Protein AF-A0A842K5V5-F1 (afdb_monomer_lite)

Sequence (93 aa):
MMRLLSAEFPDQFPFHRNWKTTDTHPVYWSLSATHDHVVPLSHGGDPLDAGNIVTACWPCNSRKSGLLLDDVGFNFPENVDALHEKRSPCSGR

Secondary structure (DSSP, 8-state):
-HHHHHHH-TTTS---TT--GGGS-THHHHS-EEEEESS-GGGT--SS-GGGEEEEEHHHHHHHTTS-HHHHT----S-GGGGTTS--GGG--

Radius of gyration: 15.39 Å; chains: 1; bounding box: 34×28×40 Å

Folds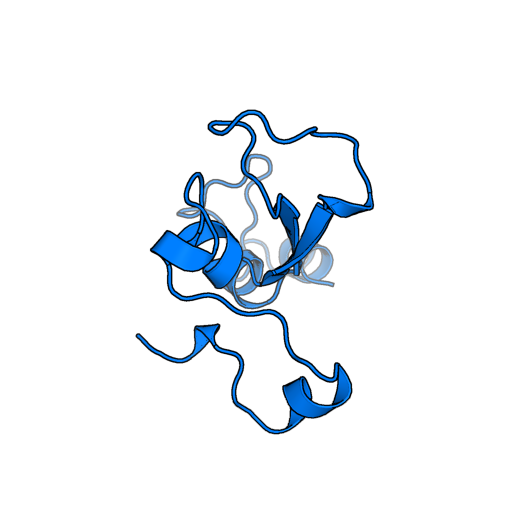eek 3Di:
DLVVCCVVPVPQANDDPVCPVVRGHPCCQQPDKDKAFQQAVVNVGDPPPPVRIDIDRNLVRVQCPNHHCVVSVHDDPPDPVVCVVDPHPSPDD

Structure (mmCIF, N/CA/C/O backbone):
data_AF-A0A842K5V5-F1
#
_entry.id   AF-A0A842K5V5-F1
#
loop_
_atom_site.group_PDB
_atom_site.id
_atom_site.type_symbol
_atom_site.label_atom_id
_atom_site.label_alt_id
_atom_site.label_comp_id
_atom_site.label_asym_id
_atom_site.label_entity_id
_atom_site.label_seq_id
_atom_site.pdb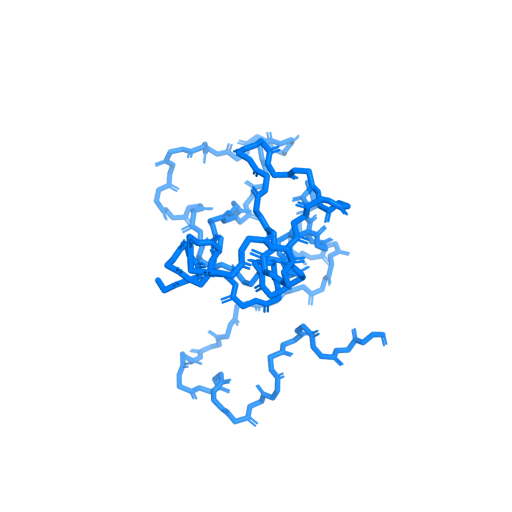x_PDB_ins_code
_atom_site.Cartn_x
_atom_site.Cartn_y
_atom_site.Cartn_z
_atom_site.occupancy
_atom_site.B_iso_or_equiv
_atom_site.auth_seq_id
_atom_site.auth_comp_id
_atom_site.auth_asym_id
_atom_site.auth_atom_id
_atom_site.pdbx_PDB_model_num
ATOM 1 N N . MET A 1 1 ? -15.533 5.321 3.611 1.00 76.75 1 MET A N 1
ATOM 2 C CA . MET A 1 1 ? -16.373 4.386 4.391 1.00 76.75 1 MET A CA 1
ATOM 3 C C . MET A 1 1 ? -15.744 4.033 5.741 1.00 76.75 1 MET A C 1
ATOM 5 O O . MET A 1 1 ? -16.268 4.482 6.744 1.00 76.75 1 MET A O 1
ATOM 9 N N . MET A 1 2 ? -14.595 3.343 5.800 1.00 90.19 2 MET A N 1
ATOM 10 C CA . MET A 1 2 ? -14.021 2.831 7.068 1.00 90.19 2 MET A CA 1
ATOM 11 C C . MET A 1 2 ? -13.770 3.888 8.161 1.00 90.19 2 MET A C 1
ATOM 13 O O . MET A 1 2 ? -14.030 3.635 9.330 1.00 90.19 2 MET A O 1
ATOM 17 N N . ARG A 1 3 ? -13.358 5.106 7.786 1.00 91.19 3 ARG A N 1
ATOM 18 C CA . ARG A 1 3 ? -13.164 6.218 8.736 1.00 91.19 3 ARG A CA 1
ATOM 19 C C . ARG A 1 3 ? -14.434 6.637 9.480 1.00 91.19 3 ARG A C 1
ATOM 21 O O . ARG A 1 3 ? -14.324 7.089 10.610 1.00 91.19 3 ARG A O 1
ATOM 28 N N . LEU A 1 4 ? -15.605 6.487 8.858 1.00 94.44 4 LEU A N 1
ATOM 29 C CA . LEU A 1 4 ? -16.886 6.781 9.504 1.00 94.44 4 LEU A CA 1
ATOM 30 C C . LEU A 1 4 ? -17.194 5.736 10.578 1.00 94.44 4 LEU A C 1
ATOM 32 O O . LEU A 1 4 ? -17.584 6.098 11.677 1.00 94.44 4 LEU A O 1
ATOM 36 N N . LEU A 1 5 ? -16.923 4.458 10.295 1.00 95.19 5 LEU A N 1
ATOM 37 C CA . LEU A 1 5 ? -17.075 3.383 11.279 1.00 95.19 5 LEU A CA 1
ATOM 38 C C . LEU A 1 5 ? -16.151 3.583 12.482 1.00 95.19 5 LEU A C 1
ATOM 40 O O . LEU A 1 5 ? -16.586 3.393 13.606 1.00 95.19 5 LEU A O 1
ATOM 44 N N . SER A 1 6 ? -14.907 4.023 12.267 1.00 96.00 6 SER A N 1
ATOM 45 C CA . SER A 1 6 ? -13.999 4.354 13.376 1.00 96.00 6 SER A CA 1
ATOM 46 C C . SER A 1 6 ? -14.436 5.574 14.182 1.00 96.00 6 SER A C 1
ATOM 48 O O . SER A 1 6 ? -14.076 5.678 15.348 1.00 96.00 6 SER A O 1
ATOM 50 N N . ALA A 1 7 ? -15.149 6.518 13.562 1.00 95.19 7 ALA A N 1
ATOM 51 C CA . ALA A 1 7 ? -15.674 7.686 14.262 1.00 95.19 7 ALA A CA 1
ATOM 52 C C . ALA A 1 7 ? -16.893 7.323 15.123 1.00 95.19 7 ALA A C 1
ATOM 54 O O . ALA A 1 7 ? -17.015 7.833 16.230 1.00 95.19 7 ALA A O 1
ATOM 55 N N . GLU A 1 8 ? -17.752 6.431 14.625 1.00 97.81 8 GLU A N 1
ATOM 56 C CA . GLU A 1 8 ? -18.964 5.987 15.322 1.00 97.81 8 GLU A CA 1
ATOM 57 C C . GLU A 1 8 ? -18.674 4.921 16.394 1.00 97.81 8 GLU A C 1
ATOM 59 O O . GLU A 1 8 ? -19.251 4.944 17.477 1.00 97.81 8 GLU A O 1
ATOM 64 N N . PHE A 1 9 ? -17.748 3.999 16.114 1.00 96.88 9 PHE A N 1
ATOM 65 C CA . PHE A 1 9 ? -17.432 2.840 16.957 1.00 96.88 9 PHE A CA 1
ATOM 66 C C . PHE A 1 9 ? -15.918 2.732 17.214 1.00 96.88 9 PHE A C 1
ATOM 68 O O . PHE A 1 9 ? -15.274 1.798 16.727 1.00 96.88 9 PHE A O 1
ATOM 75 N N . PRO A 1 10 ? -15.302 3.680 17.941 1.00 95.38 10 PRO A N 1
ATOM 76 C CA . PRO A 1 10 ? -13.845 3.745 1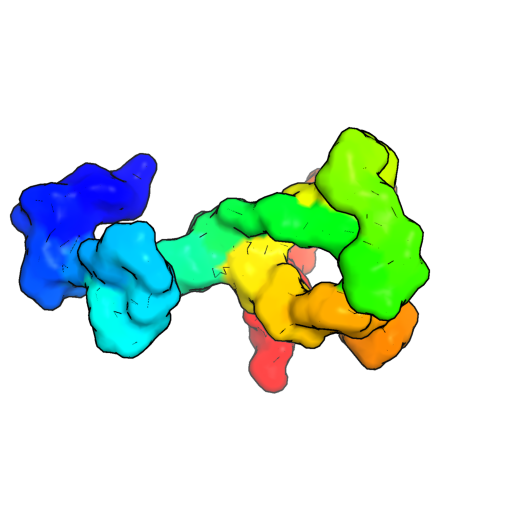8.086 1.00 95.38 10 PRO A CA 1
ATOM 77 C C . PRO A 1 10 ? -13.234 2.536 18.810 1.00 95.38 10 PRO A C 1
ATOM 79 O O . PRO A 1 10 ? -12.129 2.125 18.457 1.00 95.38 10 PRO A O 1
ATOM 82 N N . ASP A 1 11 ? -13.949 1.935 19.766 1.00 95.94 11 ASP A N 1
ATOM 83 C CA . ASP A 1 11 ? -13.449 0.789 20.537 1.00 95.94 11 ASP A CA 1
ATOM 84 C C . ASP A 1 11 ? -13.518 -0.522 19.737 1.00 95.94 11 ASP A C 1
ATOM 86 O O . ASP A 1 11 ? -12.636 -1.374 19.835 1.00 95.94 11 ASP A O 1
ATOM 90 N N . GLN A 1 12 ? -14.561 -0.690 18.917 1.00 96.12 12 GLN A N 1
ATOM 91 C CA . GLN A 1 12 ? -14.786 -1.892 18.107 1.00 96.12 12 GLN A CA 1
ATOM 92 C C . GLN A 1 12 ? -14.100 -1.810 16.742 1.00 96.12 12 GLN A C 1
ATOM 94 O O . GLN A 1 12 ? -13.725 -2.834 16.173 1.00 96.12 12 GLN A O 1
ATOM 99 N N . PHE A 1 13 ? -13.941 -0.602 16.201 1.00 96.38 13 PHE A N 1
ATOM 100 C CA . PHE A 1 13 ? -13.384 -0.351 14.877 1.00 96.38 13 PHE A CA 1
ATOM 101 C C . PHE A 1 13 ? -12.243 0.683 14.940 1.00 96.38 13 PHE A C 1
ATOM 103 O O . PHE A 1 13 ? -12.304 1.736 14.292 1.00 96.38 13 PHE A O 1
ATOM 110 N N . PRO A 1 14 ? -11.172 0.403 15.708 1.00 96.31 14 PRO A N 1
ATOM 111 C CA . PRO A 1 14 ? -10.118 1.374 15.963 1.00 96.31 14 PRO A CA 1
ATOM 112 C C . PRO A 1 14 ? -9.363 1.754 14.688 1.00 96.31 14 PRO A C 1
ATOM 114 O O . PRO A 1 14 ? -9.220 0.967 13.747 1.00 96.31 14 PRO A O 1
ATOM 117 N N . PHE A 1 15 ? -8.842 2.977 14.663 1.00 94.50 15 PHE A N 1
ATOM 118 C CA . PHE A 1 15 ? -7.954 3.446 13.608 1.00 94.50 15 PHE A CA 1
ATOM 119 C C . PHE A 1 15 ? -6.828 4.297 14.187 1.00 94.50 15 PHE A C 1
ATOM 121 O O . PHE A 1 15 ? -7.074 5.327 14.817 1.00 94.50 15 PHE A O 1
ATOM 128 N N . HIS A 1 16 ? -5.585 3.922 13.891 1.00 93.81 16 HIS A N 1
ATOM 129 C CA . HIS A 1 16 ? -4.415 4.685 14.299 1.00 93.81 16 HIS A CA 1
ATOM 130 C C . HIS A 1 16 ? -3.954 5.636 13.185 1.00 93.81 16 HIS A C 1
ATOM 132 O O . HIS A 1 16 ? -3.677 5.209 12.064 1.00 93.81 16 HIS A O 1
ATOM 138 N N . ARG A 1 17 ? -3.781 6.933 13.492 1.00 89.12 17 ARG A N 1
ATOM 139 C CA . ARG A 1 17 ? -3.397 7.972 12.506 1.00 89.12 17 ARG A CA 1
ATOM 140 C C . ARG A 1 17 ? -2.126 7.648 11.725 1.00 89.12 17 ARG A C 1
ATOM 142 O O . ARG A 1 17 ? -2.057 7.957 10.541 1.00 89.12 17 ARG A O 1
ATOM 149 N N . ASN A 1 18 ? -1.174 6.995 12.384 1.00 90.19 18 ASN A N 1
ATOM 150 C CA . ASN A 1 18 ? 0.113 6.615 11.801 1.00 90.19 18 ASN A CA 1
ATOM 151 C C . ASN A 1 18 ? 0.162 5.129 11.405 1.00 90.19 18 ASN A C 1
ATOM 153 O O . ASN A 1 18 ? 1.233 4.538 11.408 1.00 90.19 18 ASN A O 1
ATOM 157 N N . TRP A 1 19 ? -0.994 4.509 11.143 1.00 84.81 19 TRP A N 1
ATOM 158 C CA . TRP A 1 19 ? -1.093 3.146 10.608 1.00 84.81 19 TRP A CA 1
ATOM 159 C C . TRP A 1 19 ? -0.398 2.069 11.458 1.00 84.81 19 TRP A C 1
ATOM 161 O O . TRP A 1 19 ? 0.205 1.126 10.949 1.00 84.81 19 TRP A O 1
ATOM 171 N N . LYS A 1 20 ? -0.482 2.191 12.787 1.00 91.81 20 LYS A N 1
ATOM 172 C CA . LYS A 1 20 ? -0.019 1.130 13.678 1.00 91.81 20 LYS A CA 1
ATOM 173 C C . LYS A 1 20 ? -1.005 -0.029 13.564 1.00 91.81 20 LYS A C 1
ATOM 175 O O . LYS A 1 20 ? -2.140 0.077 14.027 1.00 91.81 20 LYS A O 1
ATOM 180 N N . THR A 1 21 ? -0.587 -1.100 12.895 1.00 87.31 21 THR A N 1
ATOM 181 C CA . THR A 1 21 ? -1.455 -2.233 12.535 1.00 87.31 21 THR A CA 1
ATOM 182 C C . THR A 1 21 ? -2.032 -2.935 13.759 1.00 87.31 21 THR A C 1
ATOM 184 O O . THR A 1 21 ? -3.188 -3.330 13.729 1.00 87.31 21 THR A O 1
ATOM 187 N N . THR A 1 22 ? -1.289 -3.008 14.867 1.00 92.25 22 THR A N 1
ATOM 188 C CA . THR A 1 22 ? -1.785 -3.567 16.140 1.00 92.25 22 THR A CA 1
ATOM 189 C C . THR A 1 22 ? -2.929 -2.763 16.758 1.00 92.25 22 THR A C 1
ATOM 191 O O . THR A 1 22 ? -3.696 -3.307 17.544 1.00 92.25 22 THR A O 1
ATOM 194 N N . ASP A 1 23 ? -3.048 -1.485 16.393 1.00 94.50 23 ASP A N 1
ATOM 195 C CA . ASP A 1 23 ? -3.987 -0.523 16.977 1.00 94.50 23 ASP A CA 1
ATOM 196 C C . ASP A 1 23 ? -5.017 -0.056 15.924 1.00 94.50 23 ASP A C 1
ATOM 198 O O . ASP A 1 23 ? -5.663 0.981 16.072 1.00 94.50 23 ASP A O 1
ATOM 202 N N . THR A 1 24 ? -5.132 -0.780 14.808 1.00 94.69 24 THR A N 1
ATOM 203 C CA . THR A 1 24 ? -6.040 -0.472 13.698 1.00 94.69 24 THR A CA 1
ATOM 204 C C . THR A 1 24 ? -6.864 -1.709 13.368 1.00 94.69 24 THR A C 1
ATOM 206 O O . THR A 1 24 ? -6.351 -2.824 13.364 1.00 94.69 24 THR A O 1
ATOM 209 N N . HIS A 1 25 ? -8.149 -1.531 13.071 1.00 95.00 25 HIS A N 1
ATOM 210 C CA . HIS A 1 25 ? -9.026 -2.648 12.756 1.00 95.00 25 HIS A CA 1
ATOM 211 C C . HIS A 1 25 ? -8.573 -3.365 11.461 1.00 95.00 25 HIS A C 1
ATOM 213 O O . HIS A 1 25 ? -8.362 -2.690 10.447 1.00 95.00 25 HIS A O 1
ATOM 219 N N . PRO A 1 26 ? -8.506 -4.714 11.418 1.00 91.81 26 PRO A N 1
ATOM 220 C CA . PRO A 1 26 ? -7.944 -5.454 10.281 1.00 91.81 26 PRO A CA 1
ATOM 221 C C . PRO A 1 26 ? -8.594 -5.228 8.922 1.00 91.81 26 PRO A C 1
ATOM 223 O O . PRO A 1 26 ? -7.977 -5.415 7.871 1.00 91.81 26 PRO A O 1
ATOM 226 N N . VAL A 1 27 ? -9.848 -4.791 8.927 1.00 91.56 27 VAL A N 1
ATOM 227 C CA . VAL A 1 27 ? -10.578 -4.423 7.710 1.00 91.56 27 VAL A CA 1
ATOM 228 C C . VAL A 1 27 ? -9.877 -3.303 6.936 1.00 91.56 27 VAL A C 1
ATOM 230 O O . VAL A 1 27 ? -9.932 -3.309 5.706 1.00 91.56 27 VAL A O 1
ATOM 233 N N . TYR A 1 28 ? -9.168 -2.390 7.613 1.00 90.44 28 TYR A N 1
ATOM 234 C CA . TYR A 1 28 ? -8.436 -1.316 6.940 1.00 90.44 28 TYR A CA 1
ATOM 235 C C . TYR A 1 28 ? -7.388 -1.835 5.966 1.00 90.44 28 TYR A C 1
ATOM 237 O O . TYR A 1 28 ? -7.243 -1.247 4.905 1.00 90.44 28 TYR A O 1
ATOM 245 N N . TRP A 1 29 ? -6.682 -2.920 6.264 1.00 86.44 29 TRP A N 1
ATOM 246 C CA . TRP A 1 29 ? -5.750 -3.497 5.294 1.00 86.44 29 TRP A CA 1
ATOM 247 C C . TRP A 1 29 ? -6.376 -4.636 4.492 1.00 86.44 29 TRP A C 1
ATOM 249 O O . TRP A 1 29 ? -5.996 -4.872 3.357 1.00 86.44 29 TRP A O 1
ATOM 259 N N . SER A 1 30 ? -7.392 -5.317 5.010 1.00 85.88 30 SER A N 1
ATOM 260 C CA . SER A 1 30 ? -7.997 -6.432 4.272 1.00 85.88 30 SER A CA 1
ATOM 261 C C . SER A 1 30 ? -8.842 -5.968 3.078 1.00 85.88 30 SER A C 1
ATOM 263 O O . SER A 1 30 ? -8.956 -6.707 2.105 1.00 85.88 30 SER A O 1
ATOM 265 N N . LEU A 1 31 ? -9.421 -4.758 3.138 1.00 85.44 31 LEU A N 1
ATOM 266 C CA . LEU A 1 31 ? -10.357 -4.241 2.126 1.00 85.44 31 LEU A CA 1
ATOM 267 C C . LEU A 1 31 ? -9.942 -2.905 1.486 1.00 85.44 31 LEU A C 1
ATOM 269 O O . LEU A 1 31 ? -10.688 -2.386 0.657 1.00 85.44 31 LEU A O 1
ATOM 273 N N . SER A 1 32 ? -8.798 -2.319 1.853 1.00 84.31 32 SER A N 1
ATOM 274 C CA . SER A 1 32 ? -8.348 -1.077 1.208 1.00 84.31 32 SER A CA 1
ATOM 275 C C . SER A 1 32 ? -7.505 -1.352 -0.028 1.00 84.31 32 SER A C 1
ATOM 277 O O . SER A 1 32 ? -6.628 -2.220 -0.031 1.00 84.31 32 SER A O 1
ATOM 279 N N . ALA A 1 33 ? -7.741 -0.541 -1.054 1.00 88.88 33 ALA A N 1
ATOM 280 C CA . ALA A 1 33 ? -6.825 -0.385 -2.168 1.00 88.88 33 ALA A CA 1
ATOM 281 C C . ALA A 1 33 ? -5.609 0.449 -1.738 1.00 88.88 33 ALA A C 1
ATOM 283 O O . ALA A 1 33 ? -5.718 1.376 -0.930 1.00 88.88 33 ALA A O 1
ATOM 284 N N . THR A 1 34 ? -4.454 0.114 -2.295 1.00 90.81 34 THR A N 1
ATOM 285 C CA . THR A 1 34 ? -3.187 0.823 -2.111 1.00 90.81 34 THR A CA 1
ATOM 286 C C . THR A 1 34 ? -2.565 1.116 -3.468 1.00 90.81 34 THR A C 1
ATOM 288 O O . THR A 1 34 ? -2.871 0.433 -4.444 1.00 90.81 34 THR A O 1
ATOM 291 N N . HIS A 1 35 ? -1.693 2.118 -3.515 1.00 93.81 35 HIS A N 1
ATOM 292 C CA . HIS A 1 35 ? -0.800 2.324 -4.649 1.00 93.81 35 HIS A CA 1
ATOM 293 C C . HIS A 1 35 ? 0.466 1.500 -4.406 1.00 93.81 35 HIS A C 1
ATOM 295 O O . HIS A 1 35 ? 0.989 1.508 -3.288 1.00 93.81 35 HIS A O 1
ATOM 301 N N . ASP A 1 36 ? 0.930 0.787 -5.424 1.00 95.00 36 ASP A N 1
ATOM 302 C CA . ASP A 1 36 ? 2.195 0.052 -5.410 1.00 95.00 36 ASP A CA 1
ATOM 303 C C . ASP A 1 36 ? 2.966 0.341 -6.702 1.00 95.00 36 ASP A C 1
ATOM 305 O O . ASP A 1 36 ? 2.364 0.646 -7.736 1.00 95.00 36 ASP A O 1
ATOM 309 N N . HIS A 1 37 ? 4.291 0.254 -6.635 1.00 95.81 37 HIS A N 1
ATOM 310 C CA . HIS A 1 37 ? 5.163 0.448 -7.786 1.00 95.81 37 HIS A CA 1
ATOM 311 C C . HIS A 1 37 ? 5.466 -0.884 -8.471 1.00 95.81 37 HIS A C 1
ATOM 313 O O . HIS A 1 37 ? 5.892 -1.819 -7.798 1.00 95.81 37 HIS A O 1
ATOM 319 N N . VAL A 1 38 ? 5.305 -0.980 -9.792 1.00 95.62 38 VAL A N 1
ATOM 320 C CA . VAL A 1 38 ? 5.628 -2.189 -10.578 1.00 95.62 38 VAL A CA 1
ATOM 321 C C . VAL A 1 38 ? 7.102 -2.557 -10.408 1.00 95.62 38 VAL A C 1
ATOM 323 O O . VAL A 1 38 ? 7.427 -3.686 -10.038 1.00 95.62 38 VAL A O 1
ATOM 326 N N . VAL A 1 39 ? 7.977 -1.571 -10.604 1.00 96.88 39 VAL A N 1
ATOM 327 C CA . VAL A 1 39 ? 9.396 -1.596 -10.258 1.00 96.88 39 VAL A CA 1
ATOM 328 C C . VAL A 1 39 ? 9.568 -0.850 -8.932 1.00 96.88 39 VAL A C 1
ATOM 330 O O . VAL A 1 39 ? 9.338 0.363 -8.883 1.00 96.88 39 VAL A O 1
ATOM 333 N N . PRO A 1 40 ? 9.971 -1.533 -7.848 1.00 96.88 40 PRO A N 1
ATOM 334 C CA . PRO A 1 40 ? 10.159 -0.900 -6.550 1.00 96.88 40 PRO A CA 1
ATOM 335 C C . PRO A 1 40 ? 11.216 0.206 -6.571 1.00 96.88 40 PRO A C 1
ATOM 337 O O . PRO A 1 40 ? 12.202 0.139 -7.308 1.00 96.88 40 PRO A O 1
ATOM 340 N N . LEU A 1 41 ? 11.078 1.177 -5.665 1.00 96.75 41 LEU A N 1
ATOM 341 C CA . LEU A 1 41 ? 12.066 2.251 -5.491 1.00 96.75 41 LEU A CA 1
ATOM 342 C C . LEU A 1 41 ? 13.463 1.711 -5.142 1.00 96.75 41 LEU A C 1
ATOM 344 O O . LEU A 1 41 ? 14.467 2.246 -5.601 1.00 96.75 41 LEU A O 1
ATOM 348 N N . SER A 1 42 ? 13.537 0.615 -4.377 1.00 96.56 42 SER A N 1
ATOM 349 C CA . SER A 1 42 ? 14.792 -0.088 -4.062 1.00 96.56 42 SER A CA 1
ATOM 350 C C . SER A 1 42 ? 15.503 -0.655 -5.295 1.00 96.56 42 SER A C 1
ATOM 352 O O . SER A 1 42 ? 16.707 -0.888 -5.241 1.00 96.56 42 SER A O 1
ATOM 354 N N . HIS A 1 43 ? 14.778 -0.841 -6.400 1.00 96.56 43 HIS A N 1
ATOM 355 C CA . HIS A 1 43 ? 15.293 -1.277 -7.698 1.00 96.56 43 HIS A CA 1
ATOM 356 C C . HIS A 1 43 ? 15.416 -0.120 -8.704 1.00 96.56 43 HIS A C 1
ATOM 358 O O . HIS A 1 43 ? 15.595 -0.356 -9.896 1.00 96.56 43 HIS A O 1
ATOM 364 N N . GLY A 1 44 ? 15.336 1.132 -8.239 1.00 97.12 44 GLY A N 1
ATOM 365 C CA . GLY A 1 44 ? 15.477 2.317 -9.086 1.00 97.12 44 GLY A CA 1
ATOM 366 C C . GLY A 1 44 ? 14.230 2.670 -9.899 1.00 97.12 44 GLY A C 1
ATOM 367 O O . GLY A 1 44 ? 14.343 3.434 -10.853 1.00 97.12 44 GLY A O 1
ATOM 368 N N . GLY A 1 45 ? 13.056 2.135 -9.546 1.00 96.81 45 GLY A N 1
ATOM 369 C CA . GLY A 1 45 ? 11.796 2.550 -10.161 1.00 96.81 45 GLY A CA 1
ATOM 370 C C . GLY A 1 45 ? 11.500 4.033 -9.922 1.00 96.81 45 GLY A C 1
ATOM 371 O O . GLY A 1 45 ? 11.767 4.558 -8.839 1.00 96.81 45 GLY A O 1
ATOM 372 N N . ASP A 1 46 ? 10.935 4.708 -10.925 1.00 97.25 46 ASP A N 1
ATOM 373 C CA . ASP A 1 46 ? 10.545 6.116 -10.811 1.00 97.25 46 ASP A CA 1
ATOM 374 C C . ASP A 1 46 ? 9.304 6.243 -9.902 1.00 97.25 46 ASP A C 1
ATOM 376 O O . ASP A 1 46 ? 8.283 5.594 -10.169 1.00 97.25 46 ASP A O 1
ATOM 380 N N . PRO A 1 47 ? 9.363 7.047 -8.819 1.00 95.44 47 PRO A N 1
ATOM 381 C CA . PRO A 1 47 ? 8.246 7.221 -7.899 1.00 95.44 47 PRO A CA 1
ATOM 382 C C . PRO A 1 47 ? 7.039 7.950 -8.497 1.00 95.44 47 PRO A C 1
ATOM 384 O O . PRO A 1 47 ? 5.955 7.838 -7.920 1.00 95.44 47 PRO A O 1
ATOM 387 N N . LEU A 1 48 ? 7.220 8.718 -9.576 1.00 96.50 48 LEU A N 1
ATOM 388 C CA . LEU A 1 48 ? 6.204 9.587 -10.178 1.00 96.50 48 LEU A CA 1
ATOM 389 C C . LEU A 1 48 ? 5.752 9.124 -11.567 1.00 96.50 48 LEU A C 1
ATOM 391 O O . LEU A 1 48 ? 4.813 9.702 -12.116 1.00 96.50 48 LEU A O 1
ATOM 395 N N . ASP A 1 49 ? 6.382 8.093 -12.128 1.00 97.25 49 ASP A N 1
ATOM 396 C CA . ASP A 1 49 ? 5.949 7.514 -13.394 1.00 97.25 49 ASP A CA 1
ATOM 397 C C . ASP A 1 49 ? 4.584 6.832 -13.235 1.00 97.25 49 ASP A C 1
ATOM 399 O O . ASP A 1 49 ? 4.434 5.827 -12.539 1.00 97.25 49 ASP A O 1
ATOM 403 N N . ALA A 1 50 ? 3.577 7.368 -13.925 1.00 95.31 50 ALA A N 1
ATOM 404 C CA . ALA A 1 50 ? 2.226 6.823 -13.925 1.00 95.31 50 ALA A CA 1
ATOM 405 C C . ALA A 1 50 ? 2.163 5.389 -14.480 1.00 95.31 50 ALA A C 1
ATOM 407 O O . ALA A 1 50 ? 1.301 4.624 -14.056 1.00 95.31 50 ALA A O 1
ATOM 408 N N . GLY A 1 51 ? 3.070 5.006 -15.388 1.00 94.75 51 GLY A N 1
ATOM 409 C CA . GLY A 1 51 ? 3.177 3.631 -15.887 1.00 94.75 51 GLY A CA 1
ATOM 410 C C . GLY A 1 51 ? 3.739 2.655 -14.850 1.00 94.75 51 GLY A C 1
ATOM 411 O O . GLY A 1 51 ? 3.480 1.455 -14.923 1.00 94.75 51 GLY A O 1
ATOM 412 N N . ASN A 1 52 ? 4.462 3.174 -13.856 1.00 95.69 52 ASN A N 1
ATOM 413 C CA . ASN A 1 52 ? 5.039 2.402 -12.767 1.00 95.69 52 ASN A CA 1
ATOM 414 C C . ASN A 1 52 ? 4.118 2.323 -11.540 1.00 95.69 52 ASN A C 1
ATOM 416 O O . ASN A 1 52 ? 4.417 1.561 -10.632 1.00 95.69 52 ASN A O 1
ATOM 420 N N . ILE A 1 53 ? 3.011 3.072 -11.474 1.00 95.44 53 ILE A N 1
ATOM 421 C CA . ILE A 1 53 ? 2.109 3.098 -10.311 1.00 95.44 53 ILE A CA 1
ATOM 422 C C . ILE A 1 53 ? 0.820 2.344 -10.633 1.00 95.44 53 ILE A C 1
ATOM 424 O O . ILE A 1 53 ? 0.062 2.720 -11.525 1.00 95.44 53 ILE A O 1
ATOM 428 N N . VAL A 1 54 ? 0.526 1.306 -9.853 1.00 93.12 54 VAL A N 1
ATOM 429 C CA . VAL A 1 54 ? -0.667 0.467 -10.022 1.00 93.12 54 VAL A CA 1
ATOM 430 C C . VAL A 1 54 ? -1.498 0.405 -8.745 1.00 93.12 54 VAL A C 1
ATOM 432 O O . VAL A 1 54 ? -1.024 0.679 -7.643 1.00 93.12 54 VAL A O 1
ATOM 435 N N . THR A 1 55 ? -2.771 0.034 -8.891 1.00 91.50 55 THR A N 1
ATOM 436 C CA . THR A 1 55 ? -3.649 -0.240 -7.746 1.00 91.50 55 THR A CA 1
ATOM 437 C C . THR A 1 55 ? -3.491 -1.693 -7.301 1.00 91.50 55 THR A C 1
ATOM 439 O O . THR A 1 55 ? -3.616 -2.604 -8.117 1.00 91.50 55 THR A O 1
ATOM 442 N N . ALA A 1 56 ? -3.280 -1.924 -6.005 1.00 90.06 56 ALA A N 1
ATOM 443 C CA . ALA A 1 56 ? -3.134 -3.257 -5.418 1.00 90.06 56 ALA A CA 1
ATOM 444 C C . ALA A 1 56 ? -3.926 -3.416 -4.106 1.00 90.06 56 ALA A C 1
ATOM 446 O O . ALA A 1 56 ? -4.070 -2.461 -3.335 1.00 90.06 56 ALA A O 1
ATOM 447 N N . CYS A 1 57 ? -4.392 -4.642 -3.812 1.00 88.69 57 CYS A N 1
ATOM 448 C CA . CYS A 1 57 ? -4.851 -5.016 -2.462 1.00 88.69 57 CYS A CA 1
ATOM 449 C C . CYS A 1 57 ? -3.663 -4.848 -1.491 1.00 88.69 57 CYS A C 1
ATOM 451 O O . CYS A 1 57 ? -2.530 -5.173 -1.861 1.00 88.69 57 CYS A O 1
ATOM 453 N N . TRP A 1 58 ? -3.884 -4.376 -0.257 1.00 88.69 58 TRP A N 1
ATOM 454 C CA . TRP A 1 58 ? -2.782 -4.250 0.713 1.00 88.69 58 TRP A CA 1
ATOM 455 C C . TRP A 1 58 ? -2.024 -5.574 0.934 1.00 88.69 58 TRP A C 1
ATOM 457 O O . TRP A 1 58 ? -0.800 -5.522 0.975 1.00 88.69 58 TRP A O 1
ATOM 467 N N . PRO A 1 59 ? -2.665 -6.766 1.001 1.00 88.12 59 PRO A N 1
ATOM 468 C CA . PRO A 1 59 ? -1.922 -8.027 1.079 1.00 88.12 59 PRO A CA 1
ATOM 469 C C . PRO A 1 59 ? -0.955 -8.271 -0.089 1.00 88.12 59 PRO A C 1
ATOM 471 O O . PRO A 1 59 ? 0.154 -8.743 0.139 1.00 88.12 59 PRO A O 1
ATOM 474 N N . CYS A 1 60 ? -1.337 -7.933 -1.326 1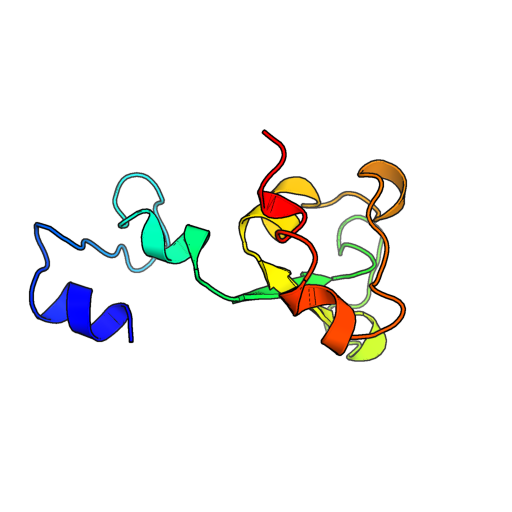.00 90.12 60 CYS A N 1
ATOM 475 C CA . CYS A 1 60 ? -0.457 -8.061 -2.490 1.00 90.12 60 CYS A CA 1
ATOM 476 C C . CYS A 1 60 ? 0.703 -7.073 -2.405 1.00 90.12 60 CYS A C 1
ATOM 478 O O . CYS A 1 60 ? 1.849 -7.486 -2.558 1.00 90.12 60 CYS A O 1
ATOM 480 N N . ASN A 1 61 ? 0.412 -5.806 -2.098 1.00 92.75 61 ASN A N 1
ATOM 481 C CA . ASN A 1 61 ? 1.435 -4.779 -1.913 1.00 92.75 61 ASN A CA 1
ATOM 482 C C . ASN A 1 61 ? 2.422 -5.186 -0.804 1.00 92.75 61 ASN A C 1
ATOM 484 O O . ASN A 1 61 ? 3.625 -5.223 -1.019 1.00 92.75 61 ASN A O 1
ATOM 488 N N . SER A 1 62 ? 1.923 -5.625 0.355 1.00 90.75 62 SER A N 1
ATOM 489 C CA . SER A 1 62 ? 2.765 -6.083 1.464 1.00 90.75 62 SER A CA 1
ATOM 490 C C . SER A 1 62 ? 3.575 -7.337 1.130 1.00 90.75 62 SER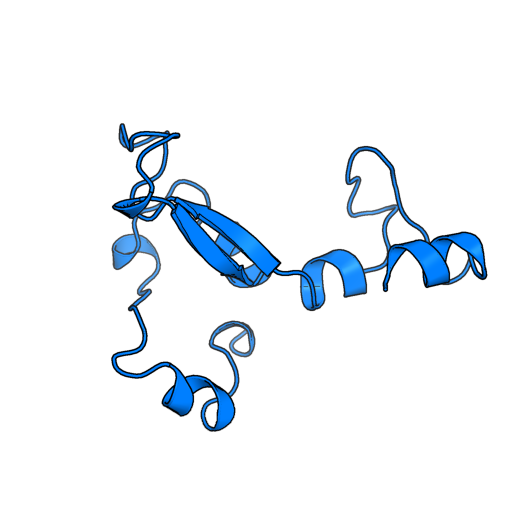 A C 1
ATOM 492 O O . SER A 1 62 ? 4.684 -7.476 1.642 1.00 90.75 62 SER A O 1
ATOM 494 N N . ARG A 1 63 ? 3.035 -8.261 0.323 1.00 92.44 63 ARG A N 1
ATOM 495 C CA . ARG A 1 63 ? 3.750 -9.470 -0.110 1.00 92.44 63 ARG A CA 1
ATOM 496 C C . ARG A 1 63 ? 4.847 -9.147 -1.123 1.00 92.44 63 ARG A C 1
ATOM 498 O O . ARG A 1 63 ? 5.918 -9.734 -1.024 1.00 92.44 63 ARG A O 1
ATOM 505 N N . LYS A 1 64 ? 4.589 -8.245 -2.075 1.00 94.81 64 LYS A N 1
ATOM 506 C CA . LYS A 1 64 ? 5.599 -7.788 -3.036 1.00 94.81 64 LYS A CA 1
ATOM 507 C C . LYS A 1 64 ? 6.656 -6.936 -2.343 1.00 94.81 64 LYS A C 1
ATOM 509 O O . LYS A 1 64 ? 7.843 -7.214 -2.462 1.00 94.81 64 LYS A O 1
ATOM 514 N N . SER A 1 65 ? 6.233 -5.939 -1.569 1.00 94.25 65 SER A N 1
ATOM 515 C CA . SER A 1 65 ? 7.121 -5.017 -0.867 1.00 94.25 65 SER A CA 1
ATOM 516 C C . SER A 1 65 ? 8.157 -4.435 -1.849 1.00 94.25 65 SER A C 1
ATOM 518 O O . SER A 1 65 ? 7.797 -3.941 -2.920 1.00 94.25 65 SER A O 1
ATOM 520 N N . GLY A 1 66 ? 9.442 -4.523 -1.511 1.00 95.75 66 GLY A N 1
ATOM 521 C CA . GLY A 1 66 ? 10.559 -4.102 -2.351 1.00 95.75 66 GLY A CA 1
ATOM 522 C C . GLY A 1 66 ? 11.017 -5.106 -3.416 1.00 95.75 66 GLY A C 1
ATOM 523 O O . GLY A 1 66 ? 12.075 -4.867 -3.987 1.00 95.75 66 GLY A O 1
ATOM 524 N N . LEU A 1 67 ? 10.292 -6.205 -3.651 1.00 96.56 67 LEU A N 1
ATOM 525 C CA . LEU A 1 67 ? 10.641 -7.247 -4.627 1.00 96.56 67 LEU A CA 1
ATOM 526 C C . LEU A 1 67 ? 10.045 -6.960 -6.014 1.00 96.56 67 LEU A C 1
ATOM 528 O O . LEU A 1 67 ? 9.049 -6.237 -6.139 1.00 96.56 67 LEU A O 1
ATOM 532 N N . LEU A 1 68 ? 10.623 -7.560 -7.057 1.00 95.56 68 LEU A N 1
ATOM 533 C CA . LEU A 1 68 ? 10.055 -7.526 -8.404 1.00 95.56 68 LEU A CA 1
ATOM 534 C C . LEU A 1 68 ? 8.839 -8.460 -8.503 1.00 95.56 68 LEU A C 1
ATOM 536 O O . LEU A 1 68 ? 8.664 -9.376 -7.699 1.00 95.56 68 LEU A O 1
ATOM 540 N N . LEU A 1 69 ? 7.988 -8.240 -9.510 1.00 93.31 69 LEU A N 1
ATOM 541 C CA . LEU A 1 69 ? 6.821 -9.099 -9.750 1.00 93.31 69 LEU A CA 1
ATOM 542 C C . LEU A 1 69 ? 7.216 -10.569 -9.940 1.00 93.31 69 LEU A C 1
ATOM 544 O O . LEU A 1 69 ? 6.563 -11.449 -9.376 1.00 93.31 69 LEU A O 1
ATOM 548 N N . ASP A 1 70 ? 8.311 -10.817 -10.660 1.00 92.88 70 ASP A N 1
ATOM 549 C CA . ASP A 1 70 ? 8.823 -12.163 -10.927 1.00 92.88 70 ASP A CA 1
ATOM 550 C C . ASP A 1 70 ? 9.284 -12.872 -9.647 1.00 92.88 70 ASP A C 1
ATOM 552 O O . ASP A 1 70 ? 9.009 -14.059 -9.472 1.00 92.88 70 ASP A O 1
ATOM 556 N N . ASP A 1 71 ? 9.889 -12.141 -8.703 1.00 93.81 71 ASP A N 1
ATOM 557 C CA . ASP A 1 71 ? 10.364 -12.693 -7.426 1.00 93.81 71 ASP A CA 1
ATOM 558 C C . ASP A 1 71 ? 9.213 -13.252 -6.574 1.00 93.81 71 ASP A C 1
ATOM 560 O O . ASP A 1 71 ? 9.393 -14.197 -5.802 1.00 93.81 71 ASP A O 1
ATOM 564 N N . VAL A 1 72 ? 8.012 -12.674 -6.706 1.00 91.94 72 VAL A N 1
ATOM 565 C CA . VAL A 1 72 ? 6.806 -13.101 -5.976 1.00 91.94 72 VAL A CA 1
ATOM 566 C C . VAL A 1 72 ? 5.811 -13.886 -6.832 1.00 91.94 72 VAL A C 1
ATOM 568 O O . VAL A 1 72 ? 4.767 -14.301 -6.311 1.00 91.94 72 VAL A O 1
ATOM 571 N N . GLY A 1 73 ? 6.122 -14.118 -8.112 1.00 91.44 73 GLY A N 1
ATOM 572 C CA . GLY A 1 73 ? 5.269 -14.829 -9.067 1.00 91.44 73 GLY A CA 1
ATOM 573 C C . GLY A 1 73 ? 3.967 -14.093 -9.400 1.00 91.44 73 GLY A C 1
ATOM 574 O O . GLY A 1 73 ? 2.926 -14.727 -9.597 1.00 91.44 73 GLY A O 1
ATOM 575 N N . PHE A 1 74 ? 3.985 -12.761 -9.388 1.00 90.00 74 PHE A N 1
ATOM 576 C CA . PHE A 1 74 ? 2.825 -11.940 -9.729 1.00 90.00 74 PHE A CA 1
ATOM 577 C C . PHE A 1 74 ? 2.735 -11.703 -11.232 1.00 90.00 74 PHE A C 1
ATOM 579 O O . PHE A 1 74 ? 3.734 -11.531 -11.913 1.00 90.00 74 PHE A O 1
ATOM 586 N N . ASN A 1 75 ? 1.502 -11.654 -11.731 1.00 85.81 75 ASN A N 1
ATOM 587 C CA . ASN A 1 75 ? 1.195 -11.342 -13.119 1.00 85.81 75 ASN A CA 1
ATOM 588 C C . ASN A 1 75 ? 0.031 -10.355 -13.155 1.00 85.81 75 ASN A C 1
ATOM 590 O O . ASN A 1 75 ? -0.869 -10.421 -12.310 1.00 85.81 75 ASN A O 1
ATOM 594 N N . PHE A 1 76 ? 0.030 -9.462 -14.140 1.00 80.88 76 PHE A N 1
ATOM 595 C CA . PHE A 1 76 ? -1.134 -8.623 -14.387 1.00 80.88 76 PHE A CA 1
ATOM 596 C C . PHE A 1 76 ? -2.264 -9.462 -14.993 1.00 80.88 76 PHE A C 1
ATOM 598 O O . PHE A 1 76 ? -2.005 -10.340 -15.818 1.00 80.88 76 PHE A O 1
ATOM 605 N N . PRO A 1 77 ? -3.522 -9.225 -14.591 1.00 68.94 77 PRO A N 1
ATOM 606 C CA . PRO A 1 77 ? -4.655 -9.866 -15.236 1.00 68.94 77 PRO A CA 1
ATOM 607 C C . PRO A 1 77 ? -4.746 -9.391 -16.692 1.00 68.94 77 PRO A C 1
ATOM 609 O O . PRO A 1 77 ? -4.754 -8.193 -16.956 1.00 68.94 77 PRO A O 1
ATOM 612 N N . GLU A 1 78 ? -4.854 -10.329 -17.634 1.00 63.72 78 GLU A N 1
ATOM 613 C CA . GLU A 1 78 ? -5.022 -10.026 -19.066 1.00 63.72 78 GLU A CA 1
ATOM 614 C C . GLU A 1 78 ? -6.345 -9.291 -19.357 1.00 63.72 78 GLU A C 1
ATOM 616 O O . GLU A 1 78 ? -6.460 -8.575 -20.348 1.00 63.72 78 GLU A O 1
ATOM 621 N N . ASN A 1 79 ? -7.344 -9.452 -18.479 1.00 61.47 79 ASN A N 1
ATOM 622 C CA . ASN A 1 79 ? -8.635 -8.777 -18.541 1.00 61.47 79 ASN A CA 1
ATOM 623 C C . ASN A 1 79 ? -9.104 -8.387 -17.126 1.00 61.47 79 ASN A C 1
ATOM 625 O O . ASN A 1 79 ? -9.139 -9.225 -16.221 1.00 61.47 79 ASN A O 1
ATOM 629 N N . VAL A 1 80 ? -9.496 -7.123 -16.950 1.00 57.84 80 VAL A N 1
ATOM 630 C CA . VAL A 1 80 ? -10.026 -6.572 -15.692 1.00 57.84 80 VAL A CA 1
ATOM 631 C C . VAL A 1 80 ? -11.334 -7.237 -15.242 1.00 57.84 80 VAL A C 1
ATOM 633 O O . VAL A 1 80 ? -11.552 -7.380 -14.041 1.00 57.84 80 VAL A O 1
ATOM 636 N N . ASP A 1 81 ? -12.149 -7.742 -16.172 1.00 52.75 81 ASP A N 1
ATOM 637 C CA . ASP A 1 81 ? -13.412 -8.432 -15.869 1.00 52.75 81 ASP A CA 1
ATOM 638 C C . ASP A 1 81 ? -13.184 -9.840 -15.290 1.00 52.75 81 ASP A C 1
ATOM 640 O O . ASP A 1 81 ? -13.992 -10.347 -14.510 1.00 52.75 81 ASP A O 1
ATOM 644 N N . ALA A 1 82 ? -12.036 -10.460 -15.590 1.00 51.50 82 ALA A N 1
ATOM 645 C CA . ALA A 1 82 ? -11.683 -11.794 -15.096 1.00 51.50 82 ALA A CA 1
ATOM 646 C C . ALA A 1 82 ? -11.377 -11.826 -13.582 1.00 51.50 82 ALA A C 1
ATOM 648 O O . ALA A 1 82 ? -11.252 -12.905 -12.992 1.00 51.50 82 ALA A O 1
ATOM 649 N N . LEU A 1 83 ? -11.267 -10.657 -12.937 1.00 52.47 83 LEU A N 1
ATOM 650 C CA . LEU A 1 83 ? -11.007 -10.514 -11.502 1.00 52.47 83 LEU A CA 1
ATOM 651 C C . LEU A 1 83 ? -12.228 -10.825 -10.623 1.00 52.47 83 LEU A C 1
ATOM 653 O O . LEU A 1 83 ? -12.053 -11.147 -9.449 1.00 52.47 83 LEU A O 1
ATOM 657 N N . HIS A 1 84 ? -13.450 -10.747 -11.162 1.00 50.03 84 HIS A N 1
ATOM 658 C CA . HIS A 1 84 ? -14.669 -11.042 -10.398 1.00 50.03 84 HIS A CA 1
ATOM 659 C C . HIS A 1 84 ? -14.926 -12.545 -10.226 1.00 50.03 84 HIS A C 1
ATOM 661 O O . HIS A 1 84 ? -15.595 -12.946 -9.274 1.00 50.03 84 HIS A O 1
ATOM 667 N N . GLU A 1 85 ? -14.372 -13.376 -11.112 1.00 43.00 85 GLU A N 1
ATOM 668 C CA . GLU A 1 85 ? -14.644 -14.818 -11.149 1.00 43.00 85 GLU A CA 1
ATOM 669 C C . GLU A 1 85 ? -13.546 -15.662 -10.488 1.00 43.00 85 GLU A C 1
ATOM 671 O O . GLU A 1 85 ? -13.805 -16.740 -9.949 1.00 43.00 85 GLU A O 1
ATOM 676 N N . LYS A 1 86 ? -12.313 -15.149 -10.431 1.00 45.56 86 LYS A N 1
ATOM 677 C CA . LYS A 1 86 ? -11.216 -15.783 -9.695 1.00 45.56 86 LYS A CA 1
ATOM 678 C C . LYS A 1 86 ? -11.081 -15.091 -8.346 1.00 45.56 86 LYS A C 1
ATOM 680 O O . LYS A 1 86 ? -10.795 -13.899 -8.299 1.00 45.56 86 LYS A O 1
ATOM 685 N N . ARG A 1 87 ? -11.275 -15.831 -7.241 1.00 46.81 87 ARG A N 1
ATOM 686 C CA . ARG A 1 87 ? -10.936 -15.350 -5.887 1.00 46.81 87 ARG A CA 1
ATOM 687 C C . ARG A 1 87 ? -9.598 -14.618 -5.965 1.00 46.81 87 ARG A C 1
ATOM 689 O O . ARG A 1 87 ? -8.624 -15.190 -6.449 1.00 46.81 87 ARG A O 1
ATOM 696 N N . SER A 1 88 ? -9.604 -13.352 -5.549 1.00 48.75 88 SER A N 1
ATOM 697 C CA . SER A 1 88 ? -8.443 -12.469 -5.608 1.00 48.75 88 SER A CA 1
ATOM 698 C C . SER A 1 88 ? -7.190 -13.222 -5.126 1.00 48.75 88 SER A C 1
ATOM 700 O O . SER A 1 88 ? -7.292 -13.939 -4.125 1.00 48.75 88 SER A O 1
ATOM 702 N N . PRO A 1 89 ? -6.021 -13.093 -5.786 1.00 52.22 89 PRO A N 1
ATOM 703 C CA . PRO A 1 89 ? -4.805 -13.858 -5.462 1.00 52.22 89 PRO A CA 1
ATOM 704 C C . PRO A 1 89 ? -4.373 -13.739 -3.987 1.00 52.22 89 PRO A C 1
ATOM 706 O O . PRO A 1 89 ? -3.616 -14.570 -3.489 1.00 52.22 89 PRO A O 1
ATOM 709 N N . CYS A 1 90 ? -4.929 -12.762 -3.261 1.00 53.62 90 CYS A N 1
ATOM 710 C CA . CYS A 1 90 ? -4.845 -12.582 -1.815 1.00 53.62 90 CYS A CA 1
ATOM 711 C C . CYS A 1 90 ? -5.518 -13.731 -0.985 1.00 53.62 90 CYS A C 1
ATOM 713 O O . CYS A 1 90 ? -5.452 -13.686 0.241 1.00 53.62 90 CYS A O 1
ATOM 715 N N . SER A 1 91 ? -6.157 -14.759 -1.587 1.00 49.34 91 SER A N 1
ATOM 716 C CA . SER A 1 91 ? -6.817 -15.876 -0.861 1.00 49.34 91 SER A CA 1
ATOM 717 C C . SER A 1 91 ? -5.971 -17.140 -0.637 1.00 49.34 91 SER A C 1
ATOM 719 O O . SER A 1 91 ? -6.445 -18.072 0.014 1.00 49.34 91 SER A O 1
ATOM 721 N N . GLY A 1 92 ? -4.759 -17.209 -1.192 1.00 46.84 92 GLY A N 1
ATOM 722 C CA . GLY A 1 92 ? -3.820 -18.308 -0.954 1.00 46.84 92 GLY A CA 1
ATOM 723 C C . GLY A 1 92 ? -2.911 -17.974 0.221 1.00 46.84 92 GLY A C 1
ATOM 724 O O . GLY A 1 92 ? -1.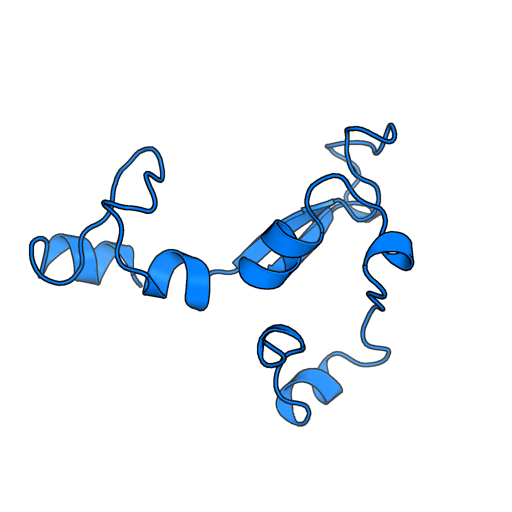937 -17.247 0.043 1.00 46.84 92 GLY A O 1
ATOM 725 N N . ARG A 1 93 ? -3.285 -18.449 1.411 1.00 39.00 93 ARG A N 1
ATOM 726 C CA . ARG A 1 93 ? -2.391 -18.512 2.571 1.00 39.00 93 ARG A CA 1
ATOM 727 C C . ARG A 1 93 ? -1.385 -19.638 2.379 1.00 39.00 93 ARG A C 1
ATOM 729 O O . ARG A 1 93 ? -1.823 -20.689 1.859 1.00 39.00 93 ARG A O 1
#

pLDDT: mean 85.27, std 16.48, range [39.0, 97.81]